Protein AF-A0AAV4UZS1-F1 (afdb_monomer_lite)

Secondary structure (DSSP, 8-state):
-PPPPSEEEEEEEEETTTEEEEEEEEEEEEEEE-TTSS-EEEEEEE--S-SS---PPPPP-GGGGGT--

pLDDT: mean 85.1, std 10.72, range [52.16, 96.44]

Organism: NCBI:txid1538125

Structure (mmCIF, N/CA/C/O backbone):
data_AF-A0AAV4UZS1-F1
#
_entry.id   AF-A0AAV4UZS1-F1
#
loop_
_atom_site.group_PDB
_atom_site.id
_atom_site.type_symbol
_atom_site.label_atom_id
_atom_site.label_alt_id
_atom_site.label_comp_id
_atom_site.label_asym_id
_atom_site.label_entity_id
_atom_site.label_seq_id
_atom_site.pdbx_PDB_ins_code
_atom_site.Cartn_x
_atom_site.Cartn_y
_atom_site.Cartn_z
_atom_site.occupancy
_atom_site.B_iso_or_equiv
_atom_site.auth_seq_id
_atom_site.auth_comp_id
_atom_site.auth_asym_id
_atom_site.auth_atom_id
_atom_site.pdbx_PDB_model_num
ATOM 1 N N . MET A 1 1 ? -14.639 -9.309 5.334 1.00 52.59 1 MET A N 1
ATOM 2 C CA . MET A 1 1 ? -14.902 -7.877 5.090 1.00 52.59 1 MET A CA 1
ATOM 3 C C . MET A 1 1 ? -14.180 -7.520 3.805 1.00 52.59 1 MET A C 1
ATOM 5 O O . MET A 1 1 ? -12.959 -7.486 3.827 1.00 52.59 1 MET A O 1
ATOM 9 N N . SER A 1 2 ? -14.890 -7.396 2.684 1.00 71.31 2 SER A N 1
ATOM 10 C CA . SER A 1 2 ? -14.308 -6.910 1.428 1.00 71.31 2 SER A CA 1
ATOM 11 C C . SER A 1 2 ? -14.449 -5.389 1.401 1.00 71.31 2 SER A C 1
ATOM 13 O O . SER A 1 2 ? -15.553 -4.872 1.562 1.00 71.31 2 SER A O 1
ATOM 15 N N . TYR A 1 3 ? -13.329 -4.678 1.297 1.00 84.31 3 TYR A N 1
ATOM 16 C CA . TYR A 1 3 ? -13.337 -3.240 1.041 1.00 84.31 3 TYR A CA 1
ATOM 17 C C . TYR A 1 3 ? -13.493 -3.022 -0.465 1.00 84.31 3 TYR A C 1
ATOM 19 O O . TYR A 1 3 ? -12.822 -3.691 -1.245 1.00 84.31 3 TYR A O 1
ATOM 27 N N . GLU A 1 4 ? -14.356 -2.087 -0.859 1.00 91.56 4 GLU A N 1
ATOM 28 C CA . GLU A 1 4 ? -14.499 -1.682 -2.260 1.00 91.56 4 GLU A CA 1
ATOM 29 C C . GLU A 1 4 ? -13.556 -0.510 -2.565 1.00 91.56 4 GLU A C 1
ATOM 31 O O . GLU A 1 4 ? -13.442 0.413 -1.742 1.00 91.56 4 GLU A O 1
ATOM 36 N N . PRO A 1 5 ? -12.873 -0.519 -3.721 1.00 93.94 5 PRO A N 1
ATOM 37 C CA . PRO A 1 5 ? -11.985 0.567 -4.100 1.00 93.94 5 PRO A CA 1
ATOM 38 C C . PRO A 1 5 ? -12.787 1.844 -4.381 1.00 93.94 5 PRO A C 1
ATOM 40 O O . PRO A 1 5 ? -13.780 1.829 -5.108 1.00 93.94 5 PRO A O 1
ATOM 43 N N . ILE A 1 6 ? -12.343 2.972 -3.822 1.00 96.44 6 ILE A N 1
ATOM 44 C CA . ILE A 1 6 ? -12.976 4.285 -4.028 1.00 96.44 6 ILE A CA 1
ATOM 45 C C . ILE A 1 6 ? -12.502 4.962 -5.318 1.00 96.44 6 ILE A C 1
ATOM 47 O O . ILE A 1 6 ? -13.251 5.727 -5.922 1.00 96.44 6 ILE A O 1
ATOM 51 N N . ARG A 1 7 ? -11.256 4.701 -5.730 1.00 95.69 7 ARG A N 1
ATOM 52 C CA . ARG A 1 7 ? -10.651 5.156 -6.990 1.00 95.69 7 ARG A CA 1
ATOM 53 C C . ARG A 1 7 ? -9.382 4.363 -7.286 1.00 95.69 7 ARG A C 1
ATOM 55 O O . ARG A 1 7 ? -8.944 3.574 -6.454 1.00 95.69 7 ARG A O 1
ATOM 62 N N . ALA A 1 8 ? -8.786 4.599 -8.450 1.00 95.06 8 ALA A N 1
ATOM 63 C CA . ALA A 1 8 ? -7.456 4.108 -8.777 1.00 95.06 8 ALA A CA 1
ATOM 64 C C . ALA A 1 8 ? -6.567 5.255 -9.261 1.00 95.06 8 ALA A C 1
ATOM 66 O O . ALA A 1 8 ? -7.037 6.128 -9.992 1.00 95.06 8 ALA A O 1
ATOM 67 N N . GLU A 1 9 ? -5.300 5.228 -8.870 1.00 94.75 9 GLU A N 1
ATOM 68 C CA . GLU A 1 9 ? -4.313 6.264 -9.158 1.00 94.75 9 GLU A CA 1
ATOM 69 C C . GLU A 1 9 ? -3.025 5.654 -9.719 1.00 94.75 9 GLU A C 1
ATOM 71 O O . GLU A 1 9 ? -2.616 4.555 -9.341 1.00 94.75 9 GLU A O 1
ATOM 76 N N . ASP A 1 10 ? -2.394 6.380 -10.642 1.00 93.94 10 ASP A N 1
ATOM 77 C CA . ASP A 1 10 ? -1.070 6.046 -11.160 1.00 93.94 10 ASP A CA 1
ATOM 78 C C . ASP A 1 10 ? -0.002 6.594 -10.201 1.00 93.94 10 ASP A C 1
ATOM 80 O O . ASP A 1 10 ? 0.076 7.802 -9.978 1.00 93.94 10 ASP A O 1
ATOM 84 N N . MET A 1 11 ? 0.855 5.719 -9.682 1.00 91.44 11 MET A N 1
ATOM 85 C CA . MET A 1 11 ? 1.991 6.065 -8.830 1.00 91.44 11 MET A CA 1
ATOM 86 C C . MET A 1 11 ? 3.303 5.754 -9.551 1.00 91.44 11 MET A C 1
ATOM 88 O O . MET A 1 11 ? 3.442 4.722 -10.210 1.00 91.44 11 MET A O 1
ATOM 92 N N . ILE A 1 12 ? 4.276 6.655 -9.422 1.00 91.62 12 ILE A N 1
ATOM 93 C CA . ILE A 1 12 ? 5.637 6.454 -9.923 1.00 91.62 12 ILE A CA 1
ATOM 94 C C . ILE A 1 12 ? 6.542 6.171 -8.725 1.00 91.62 12 ILE A C 1
ATOM 96 O O . ILE A 1 12 ? 6.703 7.013 -7.842 1.00 91.62 12 ILE A O 1
ATOM 100 N N . HIS A 1 13 ? 7.130 4.981 -8.708 1.00 87.44 13 HIS A N 1
ATOM 101 C CA . HIS A 1 13 ? 8.095 4.536 -7.711 1.00 87.44 13 HIS A CA 1
ATOM 102 C C . HIS A 1 13 ? 9.506 4.858 -8.193 1.00 87.44 13 HIS A C 1
ATOM 104 O O . HIS A 1 13 ? 9.940 4.345 -9.225 1.00 87.44 13 HIS A O 1
ATOM 110 N N . ASN A 1 14 ? 10.228 5.677 -7.429 1.00 87.38 14 ASN A N 1
ATOM 111 C CA . ASN A 1 14 ? 11.645 5.945 -7.664 1.00 87.38 14 ASN A CA 1
ATOM 112 C C . ASN A 1 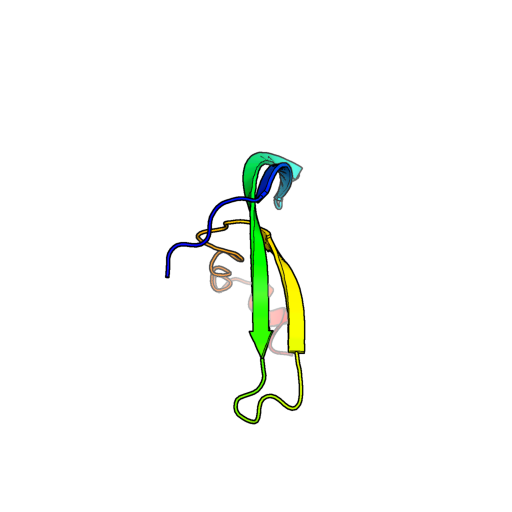14 ? 12.484 4.917 -6.904 1.00 87.38 14 ASN A C 1
ATOM 114 O O . ASN A 1 14 ? 12.451 4.865 -5.674 1.00 87.38 14 ASN A O 1
ATOM 118 N N . LEU A 1 15 ? 13.237 4.102 -7.634 1.00 82.94 15 LEU A N 1
ATOM 119 C CA . LEU A 1 15 ? 14.090 3.055 -7.087 1.00 82.94 15 LEU A CA 1
ATOM 120 C C . LEU A 1 15 ? 15.558 3.504 -7.087 1.00 82.94 15 LEU A C 1
ATOM 122 O O . LEU A 1 15 ? 15.982 4.379 -7.849 1.00 82.94 15 LEU A O 1
ATOM 126 N N . PHE A 1 16 ? 16.362 2.878 -6.227 1.00 81.94 16 PHE A N 1
ATOM 127 C CA . PHE A 1 16 ? 17.806 3.102 -6.202 1.00 81.94 16 PHE A CA 1
ATOM 128 C C . PHE A 1 16 ? 18.433 2.846 -7.580 1.00 81.94 16 PHE A C 1
ATOM 130 O O . PHE A 1 16 ? 18.024 1.944 -8.308 1.00 81.94 16 PHE A O 1
ATOM 137 N N . GLY A 1 17 ? 19.441 3.645 -7.935 1.00 84.94 17 GLY A N 1
ATOM 138 C CA . GLY A 1 17 ? 20.078 3.581 -9.254 1.00 84.94 17 GLY A CA 1
ATOM 139 C C . GLY A 1 17 ? 19.354 4.370 -10.350 1.00 84.94 17 GLY A C 1
ATOM 140 O O . GLY A 1 17 ? 19.726 4.246 -11.511 1.00 84.94 17 GLY A O 1
ATOM 141 N N . GLY A 1 18 ? 18.354 5.190 -9.997 1.00 86.69 18 GLY A N 1
ATOM 142 C CA . GLY A 1 18 ? 17.653 6.061 -10.948 1.00 86.69 18 GLY A CA 1
ATOM 143 C C . GLY A 1 18 ? 16.639 5.327 -11.825 1.00 86.69 18 GLY A C 1
ATOM 144 O O . GLY A 1 18 ? 16.290 5.814 -12.896 1.00 86.69 18 GLY A O 1
ATOM 145 N N . VAL A 1 19 ? 16.191 4.147 -11.392 1.00 88.50 19 VAL A N 1
ATOM 146 C CA . VAL A 1 19 ? 15.161 3.369 -12.083 1.00 88.50 19 VAL A CA 1
ATOM 147 C C . VAL A 1 19 ? 13.791 3.840 -11.611 1.00 88.50 19 VAL A C 1
ATOM 149 O O . VAL A 1 19 ? 13.549 3.936 -10.410 1.00 88.50 19 VAL A O 1
ATOM 152 N N . GLU A 1 20 ? 12.882 4.094 -12.546 1.00 91.12 20 GLU A N 1
ATOM 153 C CA . GLU A 1 20 ? 11.481 4.390 -12.248 1.00 91.12 20 GLU A CA 1
ATOM 154 C C . GLU A 1 20 ? 10.580 3.199 -12.592 1.00 91.12 20 GLU A C 1
ATOM 156 O O . GLU A 1 20 ? 10.816 2.470 -13.557 1.00 91.12 20 GLU A O 1
ATOM 161 N N . SER A 1 21 ? 9.533 2.996 -11.795 1.00 87.81 21 SER A N 1
ATOM 162 C CA . SER A 1 21 ? 8.473 2.026 -12.073 1.00 87.81 21 SER A CA 1
ATOM 163 C C . SER A 1 21 ? 7.118 2.698 -11.923 1.00 87.81 21 SER A C 1
ATOM 165 O O . SER A 1 21 ? 6.812 3.262 -10.876 1.00 87.81 21 SER A O 1
ATOM 167 N N . LYS A 1 22 ? 6.291 2.636 -12.967 1.00 91.81 22 LYS A N 1
ATOM 168 C CA . LYS A 1 22 ? 4.927 3.162 -12.934 1.00 91.81 22 LYS A CA 1
ATOM 169 C C . LYS A 1 22 ? 3.954 2.031 -12.617 1.00 91.81 22 LYS A C 1
ATOM 171 O O . LYS A 1 22 ? 3.886 1.052 -13.357 1.00 91.81 22 LYS A O 1
ATOM 176 N N . GLN A 1 23 ? 3.188 2.176 -11.542 1.00 90.19 23 GLN A N 1
ATOM 177 C CA . GLN A 1 23 ? 2.197 1.192 -11.109 1.00 90.19 23 GLN A CA 1
ATOM 178 C C . GLN A 1 23 ? 0.862 1.867 -10.815 1.00 90.19 23 GLN A C 1
ATOM 180 O O . GLN A 1 23 ? 0.814 3.005 -10.359 1.00 90.19 23 GLN A O 1
ATOM 185 N N . LYS A 1 24 ? -0.232 1.157 -11.090 1.00 93.06 24 LYS A N 1
ATOM 186 C CA . LYS A 1 24 ? -1.582 1.619 -10.778 1.00 93.06 24 LYS A CA 1
ATOM 187 C C . LYS A 1 24 ? -2.031 0.976 -9.475 1.00 93.06 24 LYS A C 1
ATOM 189 O O . LYS A 1 24 ? -1.984 -0.247 -9.366 1.00 93.06 24 LYS A O 1
ATOM 194 N N . HIS A 1 25 ? -2.493 1.795 -8.542 1.00 93.50 25 HIS A N 1
ATOM 195 C CA . HIS A 1 25 ? -2.964 1.364 -7.232 1.00 93.50 25 HIS A CA 1
ATOM 196 C C . HIS A 1 25 ? -4.423 1.771 -7.036 1.00 93.50 25 HIS A C 1
ATOM 198 O O . HIS A 1 25 ? -4.814 2.887 -7.383 1.00 93.50 25 HIS A O 1
ATOM 204 N N . HIS A 1 26 ? -5.241 0.891 -6.474 1.00 94.81 26 HIS A N 1
ATOM 205 C CA . HIS A 1 26 ? -6.559 1.247 -5.969 1.00 94.81 26 HIS A CA 1
ATOM 206 C C . HIS A 1 26 ? -6.434 1.874 -4.585 1.00 94.81 26 HIS A C 1
ATOM 208 O O . HIS A 1 26 ? -5.655 1.417 -3.755 1.00 94.81 26 HIS A O 1
ATOM 214 N N . LEU A 1 27 ? -7.242 2.891 -4.307 1.00 94.50 27 LEU A N 1
ATOM 215 C CA . LEU A 1 27 ? -7.392 3.427 -2.961 1.00 94.50 27 LEU A CA 1
ATOM 216 C C . LEU A 1 27 ? -8.657 2.897 -2.321 1.00 94.50 27 LEU A C 1
ATOM 218 O O . LEU A 1 27 ? -9.696 2.760 -2.966 1.00 94.50 27 LEU A O 1
ATOM 222 N N . TYR A 1 28 ? -8.577 2.713 -1.014 1.00 94.06 28 TYR A N 1
ATOM 223 C CA . TYR A 1 28 ? -9.652 2.258 -0.158 1.00 94.06 28 TYR A CA 1
ATOM 224 C C . TYR A 1 28 ? -9.809 3.234 0.995 1.00 94.06 28 TYR A C 1
ATOM 226 O O . TYR A 1 28 ? -8.828 3.747 1.538 1.00 94.06 28 TYR A O 1
ATOM 234 N N . LYS A 1 29 ? -11.055 3.473 1.398 1.00 94.44 29 LYS A N 1
ATOM 235 C CA . LYS A 1 29 ? -11.347 4.251 2.598 1.00 94.44 29 LYS A CA 1
ATOM 236 C C . LYS A 1 29 ? -11.427 3.313 3.794 1.00 94.44 29 LYS A C 1
ATOM 238 O O . LYS A 1 29 ? -12.341 2.495 3.882 1.00 94.44 29 LYS A O 1
ATOM 243 N N . VAL A 1 30 ? -1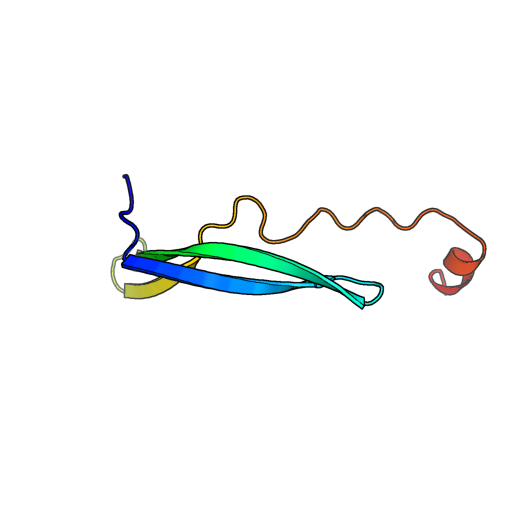0.475 3.443 4.708 1.00 92.50 30 VAL A N 1
ATOM 244 C CA . VAL A 1 30 ? -10.383 2.617 5.9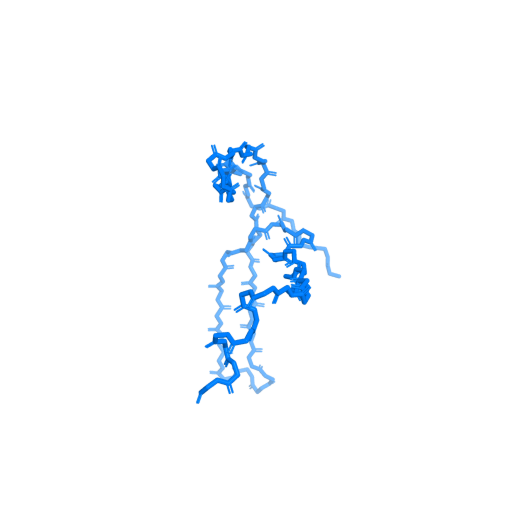12 1.00 92.50 30 VAL A CA 1
ATOM 245 C C . VAL A 1 30 ? -10.973 3.378 7.087 1.00 92.50 30 VAL A C 1
ATOM 247 O O . VAL A 1 30 ? -10.670 4.552 7.293 1.00 92.50 30 VAL A O 1
ATOM 250 N N . TYR A 1 31 ? -11.814 2.696 7.861 1.00 92.94 31 TYR A N 1
ATOM 251 C CA . TYR A 1 31 ? -12.388 3.211 9.098 1.00 92.94 31 TYR A CA 1
ATOM 252 C C . TYR A 1 31 ? -11.799 2.431 10.266 1.00 92.94 31 TYR A C 1
ATOM 254 O O . TYR A 1 31 ? -11.951 1.212 10.341 1.00 92.94 31 TYR A O 1
ATOM 262 N N . ALA A 1 32 ? -11.137 3.135 11.175 1.00 92.31 32 ALA A N 1
ATOM 263 C CA . ALA A 1 32 ? -10.564 2.555 12.376 1.00 92.31 32 ALA A CA 1
ATOM 264 C C . ALA A 1 32 ? -11.240 3.149 13.613 1.00 92.31 32 ALA A C 1
ATOM 266 O O . ALA A 1 32 ? -11.555 4.339 13.676 1.00 92.31 32 ALA A O 1
ATOM 267 N N . SER A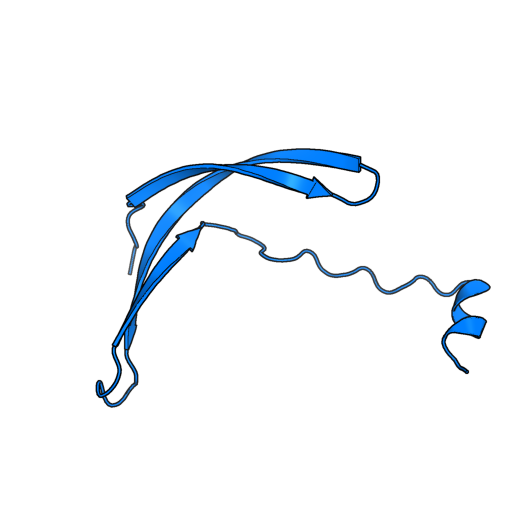 1 33 ? -11.463 2.300 14.609 1.00 95.69 33 SER A N 1
ATOM 268 C CA . SER A 1 33 ? -11.946 2.714 15.920 1.00 95.69 33 SER A CA 1
ATOM 269 C C . SER A 1 33 ? -11.146 2.025 17.008 1.00 95.69 33 SER A C 1
ATOM 271 O O . SER A 1 33 ? -10.769 0.860 16.854 1.00 95.69 33 SER A O 1
ATOM 273 N N . SER A 1 34 ? -10.934 2.715 18.124 1.00 94.31 34 SER A N 1
ATOM 274 C CA . SER A 1 34 ? -10.423 2.072 19.332 1.00 94.31 34 SER A CA 1
ATOM 275 C C . SER A 1 34 ? -11.389 0.980 19.807 1.00 94.31 34 SER A C 1
ATOM 277 O O . SER A 1 34 ? -12.583 0.988 19.492 1.00 94.31 34 SER A O 1
ATOM 279 N N . PHE A 1 35 ? -10.886 0.040 20.609 1.00 94.62 35 PHE A N 1
ATOM 280 C CA . PHE A 1 35 ? -11.720 -1.014 21.192 1.00 94.62 35 PHE A CA 1
ATOM 281 C C . PHE A 1 35 ? -12.860 -0.442 22.053 1.00 94.62 35 PHE A C 1
ATOM 283 O O . PHE A 1 35 ? -13.984 -0.937 22.002 1.00 94.62 35 PHE A O 1
ATOM 290 N N . GLN A 1 36 ? -12.581 0.636 22.795 1.00 94.81 36 GLN A N 1
ATOM 291 C CA . GLN A 1 36 ? -13.567 1.335 23.627 1.00 94.81 36 GLN A CA 1
ATOM 292 C C . GLN A 1 36 ? -14.491 2.262 22.822 1.00 94.81 36 GLN A C 1
ATOM 294 O O . GLN A 1 36 ? -15.446 2.792 23.383 1.00 94.81 36 GLN A O 1
ATOM 299 N N . LYS A 1 37 ? -14.250 2.429 21.511 1.00 90.00 37 LYS A N 1
ATOM 300 C CA . LYS A 1 37 ? -14.997 3.324 20.609 1.00 90.00 37 LYS A CA 1
ATOM 301 C C . LYS A 1 37 ? -15.026 4.787 21.069 1.00 90.00 37 LYS A C 1
ATOM 303 O O . LYS A 1 37 ? -15.928 5.537 20.721 1.00 90.00 37 LYS A O 1
ATOM 308 N N . ASP A 1 38 ? -14.041 5.190 21.857 1.00 94.81 38 ASP A N 1
ATOM 309 C CA . ASP A 1 38 ? -13.801 6.570 22.277 1.00 94.81 38 ASP A CA 1
ATOM 310 C C . ASP A 1 38 ? -12.974 7.355 21.247 1.00 94.81 38 ASP A C 1
ATOM 312 O O . ASP A 1 38 ? -12.951 8.584 21.263 1.00 94.81 38 ASP A O 1
ATOM 316 N N . TYR A 1 39 ? -12.340 6.649 20.308 1.00 94.94 39 TYR A N 1
ATOM 317 C CA . TYR A 1 39 ? -11.616 7.231 19.191 1.00 94.94 39 TYR A CA 1
ATOM 318 C C . TYR A 1 39 ? -12.055 6.605 17.870 1.00 94.94 39 TYR A C 1
ATOM 320 O O . TYR A 1 39 ? -12.153 5.381 17.740 1.00 94.94 39 TYR A O 1
ATOM 328 N N . HIS A 1 40 ? -12.255 7.465 16.873 1.00 95.12 40 HIS A N 1
ATOM 329 C CA . HIS A 1 40 ? -12.576 7.095 15.504 1.00 95.12 40 HIS A CA 1
ATOM 330 C C . HIS A 1 40 ? -11.703 7.892 14.542 1.00 95.12 40 HIS A C 1
ATOM 332 O O . HIS A 1 40 ? -11.566 9.108 14.682 1.00 95.12 40 HIS A O 1
ATOM 338 N N . CYS A 1 41 ? -11.165 7.225 13.527 1.00 95.56 41 CYS A N 1
ATOM 339 C CA . CYS A 1 41 ? -10.526 7.899 12.410 1.00 95.56 41 CYS A CA 1
ATOM 340 C C . CYS A 1 41 ? -10.837 7.202 11.089 1.00 95.56 41 CYS A C 1
ATOM 342 O O . CYS A 1 41 ? -11.179 6.018 11.033 1.00 95.56 41 CYS A O 1
ATOM 344 N N . SER A 1 42 ? -10.726 7.969 10.009 1.00 94.44 42 SER A N 1
ATOM 345 C CA . SER A 1 42 ? -10.764 7.437 8.656 1.00 94.44 42 SER A CA 1
ATOM 346 C C . SER A 1 42 ? -9.579 7.957 7.871 1.00 94.44 42 SER A C 1
ATOM 348 O O . SER A 1 42 ? -9.263 9.143 7.970 1.00 94.44 42 SER A O 1
ATOM 350 N N . PHE A 1 43 ? -8.972 7.095 7.072 1.00 94.31 43 PHE A N 1
ATOM 351 C CA . PHE A 1 43 ? -7.870 7.449 6.188 1.00 94.31 43 PHE A CA 1
ATOM 352 C C . PHE A 1 43 ? -7.990 6.687 4.868 1.00 94.31 43 PHE A C 1
ATOM 354 O O . PHE A 1 43 ? -8.730 5.707 4.761 1.00 94.31 43 PHE A O 1
ATOM 361 N N . GLU A 1 44 ? -7.293 7.176 3.850 1.00 94.44 44 GLU A N 1
ATOM 362 C CA . GLU A 1 44 ? -7.195 6.505 2.559 1.00 94.44 44 GLU A CA 1
ATOM 363 C C . GLU A 1 44 ? -5.929 5.649 2.533 1.00 94.44 44 GLU A C 1
ATOM 365 O O . GLU A 1 44 ? -4.868 6.090 2.975 1.00 94.44 44 GLU A O 1
ATOM 370 N N . ALA A 1 45 ? -6.049 4.423 2.035 1.00 92.06 45 ALA A N 1
ATOM 371 C CA . ALA A 1 45 ? -4.942 3.488 1.899 1.00 92.06 45 ALA A CA 1
ATOM 372 C C . ALA A 1 45 ? -4.903 2.941 0.471 1.00 92.06 45 ALA A C 1
ATOM 374 O O . ALA A 1 45 ? -5.941 2.563 -0.068 1.00 92.06 45 ALA A O 1
ATOM 375 N N . TYR A 1 46 ? -3.714 2.892 -0.124 1.00 92.50 46 TYR A N 1
ATOM 376 C CA . TYR A 1 46 ? -3.487 2.236 -1.411 1.00 92.50 46 TYR A CA 1
ATOM 377 C C . TYR A 1 46 ? -3.430 0.714 -1.228 1.00 92.50 46 TYR A C 1
ATOM 379 O O . TYR A 1 46 ? -2.955 0.241 -0.190 1.00 92.50 46 TYR A O 1
ATOM 387 N N . ASP A 1 47 ? -3.864 -0.065 -2.223 1.00 88.25 47 ASP A N 1
ATOM 388 C CA . ASP A 1 47 ? -3.499 -1.477 -2.278 1.00 88.25 47 ASP A CA 1
ATOM 389 C C . ASP A 1 47 ? -2.014 -1.612 -2.586 1.00 88.25 47 ASP A C 1
ATOM 391 O O . ASP A 1 47 ? -1.484 -1.160 -3.598 1.00 88.25 47 ASP A O 1
ATOM 395 N N . GLN A 1 48 ? -1.308 -2.265 -1.682 1.00 81.69 48 GLN A N 1
ATOM 396 C CA . GLN A 1 48 ? 0.071 -2.616 -1.924 1.00 81.69 48 GLN A CA 1
ATOM 397 C C . GLN A 1 48 ? 0.329 -3.946 -1.242 1.00 81.69 48 GLN A C 1
ATOM 399 O O . GLN A 1 48 ? 0.261 -4.045 -0.019 1.00 81.69 48 GLN A O 1
ATOM 404 N N . GLU A 1 49 ? 0.612 -4.982 -2.033 1.00 75.69 49 GLU A N 1
ATOM 405 C CA . GLU A 1 49 ? 0.919 -6.311 -1.491 1.00 75.69 49 GLU A CA 1
ATOM 406 C C . GLU A 1 49 ? 2.169 -6.278 -0.601 1.00 75.69 49 GLU A C 1
ATOM 408 O O . GLU A 1 49 ? 2.264 -7.012 0.381 1.00 75.69 49 GLU A O 1
ATOM 413 N N . LYS A 1 50 ? 3.123 -5.393 -0.921 1.00 72.06 50 LYS A N 1
ATOM 414 C CA . LYS A 1 50 ? 4.363 -5.201 -0.170 1.00 72.06 50 LYS A CA 1
ATOM 415 C C . LYS A 1 50 ? 4.718 -3.717 -0.088 1.00 72.06 50 LYS A C 1
ATOM 417 O O . LYS A 1 50 ? 5.099 -3.118 -1.089 1.00 72.06 50 LYS A O 1
ATOM 422 N N . ILE A 1 51 ? 4.597 -3.134 1.108 1.00 69.25 51 ILE A N 1
ATOM 423 C CA . ILE A 1 51 ? 4.897 -1.710 1.367 1.00 69.25 51 ILE A CA 1
ATOM 424 C C . ILE A 1 51 ? 6.402 -1.436 1.217 1.00 69.25 51 ILE A C 1
ATOM 426 O O . ILE A 1 51 ? 6.797 -0.474 0.568 1.00 69.25 51 ILE A O 1
ATOM 430 N N . CYS A 1 52 ? 7.236 -2.329 1.755 1.00 66.62 52 CYS A N 1
ATOM 431 C CA . CYS A 1 52 ? 8.690 -2.291 1.622 1.00 66.62 52 CYS A CA 1
ATOM 432 C C . CYS A 1 52 ? 9.198 -3.686 1.258 1.00 66.62 52 CYS A C 1
ATOM 434 O O . CYS A 1 52 ? 8.792 -4.673 1.875 1.00 66.62 52 CYS A O 1
ATOM 436 N N . ILE A 1 53 ? 10.094 -3.781 0.272 1.00 68.62 53 ILE A N 1
ATOM 437 C CA . ILE A 1 53 ? 10.876 -5.005 0.069 1.00 68.62 53 ILE A CA 1
ATOM 438 C C . ILE A 1 53 ? 11.778 -5.254 1.283 1.00 68.62 53 ILE A C 1
ATOM 440 O O . ILE A 1 53 ? 12.174 -4.305 1.960 1.00 68.62 53 ILE A O 1
ATOM 444 N N . ASP A 1 54 ? 12.099 -6.521 1.560 1.00 73.12 54 ASP A N 1
ATOM 445 C CA . ASP A 1 54 ? 13.087 -6.837 2.588 1.00 73.12 54 ASP A CA 1
ATOM 446 C C . ASP A 1 54 ? 14.389 -6.153 2.199 1.00 73.12 54 ASP A C 1
ATOM 448 O O . ASP A 1 54 ? 14.851 -6.289 1.062 1.00 73.12 54 ASP A O 1
ATOM 452 N N . ILE A 1 55 ? 14.949 -5.381 3.127 1.00 70.88 55 ILE A N 1
ATOM 453 C CA . ILE A 1 55 ? 16.252 -4.773 2.913 1.00 70.88 55 ILE A CA 1
ATOM 454 C C . ILE A 1 55 ? 17.239 -5.941 2.887 1.00 70.88 55 ILE A C 1
ATOM 456 O O . ILE A 1 55 ? 17.362 -6.634 3.904 1.00 70.88 55 ILE A O 1
ATOM 460 N N . PRO A 1 56 ? 17.907 -6.212 1.751 1.00 71.81 56 PRO A N 1
ATOM 461 C CA . PRO A 1 56 ? 18.880 -7.285 1.704 1.00 71.81 56 PRO A CA 1
ATOM 462 C C . PRO A 1 56 ? 19.927 -7.018 2.780 1.00 71.81 56 PRO A C 1
ATOM 464 O O . PRO A 1 56 ? 20.408 -5.891 2.929 1.00 71.81 56 PRO A O 1
ATOM 467 N N . THR A 1 57 ? 20.256 -8.048 3.559 1.00 74.38 57 THR A N 1
ATOM 468 C CA . THR A 1 57 ? 21.327 -7.941 4.546 1.00 74.38 57 THR A CA 1
ATOM 469 C C . THR A 1 57 ? 22.580 -7.484 3.815 1.00 74.38 57 THR A C 1
ATOM 471 O O . THR A 1 57 ? 22.913 -8.038 2.763 1.00 74.38 57 THR A O 1
ATOM 474 N N . ALA A 1 58 ? 23.246 -6.450 4.335 1.00 73.69 58 ALA A N 1
ATOM 475 C CA . ALA A 1 58 ? 24.486 -5.979 3.744 1.00 73.69 58 ALA A CA 1
ATOM 476 C C . ALA A 1 58 ? 25.433 -7.176 3.604 1.00 73.69 58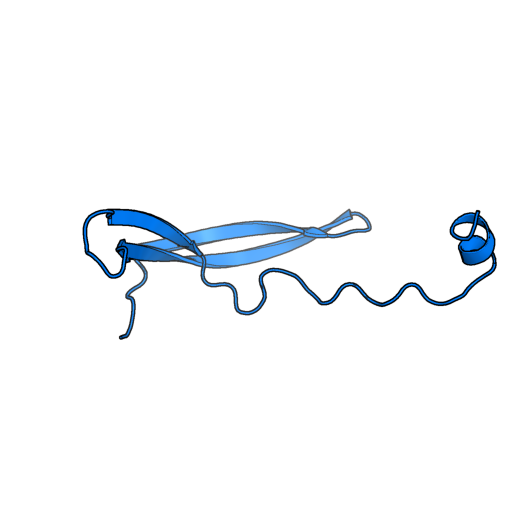 ALA A C 1
ATOM 478 O O . ALA A 1 58 ? 25.739 -7.855 4.587 1.00 73.69 58 ALA A O 1
ATOM 479 N N . ILE A 1 59 ? 25.853 -7.468 2.373 1.00 76.50 59 ILE A N 1
ATOM 480 C CA . ILE A 1 59 ? 26.840 -8.517 2.136 1.00 76.50 59 ILE A CA 1
ATOM 481 C C . ILE A 1 59 ? 28.106 -8.086 2.876 1.00 76.50 59 ILE A C 1
ATOM 483 O O . ILE A 1 59 ? 28.545 -6.940 2.740 1.00 76.50 59 ILE A O 1
ATOM 487 N N . SER A 1 60 ? 28.668 -8.984 3.686 1.00 76.81 60 SER A N 1
ATOM 488 C CA . SER A 1 60 ? 29.926 -8.706 4.372 1.00 76.81 60 SER A CA 1
ATOM 489 C C . SER A 1 60 ? 31.018 -8.451 3.334 1.00 76.81 60 SER A C 1
ATOM 491 O O . SER A 1 60 ? 31.208 -9.238 2.405 1.00 76.81 60 SER A O 1
ATOM 493 N N . GLY A 1 61 ? 31.710 -7.326 3.472 1.00 78.19 61 GLY A N 1
ATOM 494 C CA . GLY A 1 61 ? 32.722 -6.867 2.531 1.00 78.19 61 GLY A CA 1
ATOM 495 C C . GLY A 1 61 ? 33.698 -5.911 3.211 1.00 78.19 61 GLY A C 1
ATOM 496 O O . GLY A 1 61 ? 33.496 -5.551 4.367 1.00 78.19 61 GLY A O 1
ATOM 497 N N . PRO A 1 62 ? 34.771 -5.472 2.535 1.00 79.94 62 PRO A N 1
ATOM 498 C CA . PRO A 1 62 ? 35.779 -4.601 3.144 1.00 79.94 62 PRO A CA 1
ATOM 499 C C . PRO A 1 62 ? 35.199 -3.338 3.806 1.00 79.94 62 PRO A C 1
ATOM 501 O O . PRO A 1 62 ? 35.714 -2.910 4.835 1.00 79.94 62 PRO A O 1
ATOM 504 N N . TRP A 1 63 ? 34.092 -2.813 3.265 1.00 79.00 63 TRP A N 1
ATOM 505 C CA . TRP A 1 63 ? 33.345 -1.665 3.788 1.00 79.00 63 TRP A CA 1
ATOM 506 C C . TRP A 1 63 ? 32.636 -1.927 5.129 1.00 79.00 63 TRP A C 1
ATOM 508 O O . TRP A 1 63 ? 32.344 -0.981 5.851 1.00 79.00 63 TRP A O 1
ATOM 518 N N . THR A 1 64 ? 32.363 -3.179 5.522 1.00 79.06 64 THR A N 1
ATOM 519 C CA . THR A 1 64 ? 31.679 -3.454 6.803 1.00 79.06 64 THR A CA 1
ATOM 520 C C . THR A 1 64 ? 32.576 -3.213 8.013 1.00 79.06 64 THR A C 1
ATOM 522 O O . THR A 1 64 ? 32.063 -2.948 9.094 1.00 79.06 64 THR A O 1
ATOM 525 N N . LYS A 1 65 ? 33.905 -3.205 7.832 1.00 78.19 65 LYS A N 1
ATOM 526 C CA . LYS A 1 65 ? 34.866 -2.826 8.884 1.00 78.19 65 LYS A CA 1
ATOM 527 C C . LYS A 1 65 ? 34.728 -1.366 9.322 1.00 78.19 65 LYS A C 1
ATOM 529 O O . LYS A 1 65 ? 35.166 -1.015 10.410 1.00 78.19 65 LYS A O 1
ATOM 534 N N . GLU A 1 66 ? 34.155 -0.517 8.470 1.00 75.81 66 GLU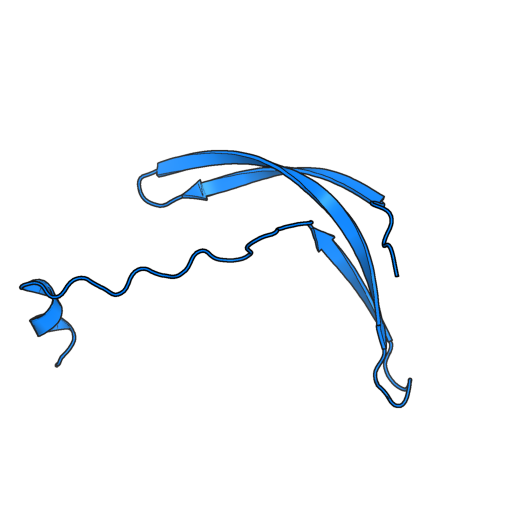 A N 1
ATOM 535 C CA . GLU A 1 66 ? 33.924 0.899 8.769 1.00 75.81 66 GLU A CA 1
ATOM 536 C C . GLU A 1 66 ? 32.694 1.104 9.664 1.00 75.81 66 GLU A C 1
ATOM 538 O O . GLU A 1 66 ? 32.624 2.100 10.376 1.00 75.81 66 GLU A O 1
ATOM 543 N N . ILE A 1 67 ? 31.751 0.152 9.653 1.00 71.06 67 ILE A N 1
ATOM 544 C CA . ILE A 1 67 ? 30.498 0.190 10.426 1.00 71.06 67 ILE A CA 1
ATOM 545 C C . ILE A 1 67 ? 30.709 -0.304 11.870 1.00 71.06 67 ILE A C 1
ATOM 547 O O . ILE A 1 67 ? 29.970 0.082 12.767 1.00 71.06 67 ILE A O 1
ATOM 551 N N . GLU A 1 68 ? 31.725 -1.137 12.111 1.00 65.75 68 GLU A N 1
ATOM 552 C CA . GLU A 1 68 ? 32.029 -1.752 13.418 1.00 65.75 68 GLU A CA 1
ATOM 553 C C . GLU A 1 68 ? 32.838 -0.850 14.379 1.00 65.75 68 GLU A C 1
ATOM 555 O O . GLU A 1 68 ? 33.419 -1.348 15.346 1.00 65.75 68 GLU A O 1
ATOM 560 N N . LYS A 1 69 ? 32.913 0.461 14.123 1.00 52.16 69 LYS A N 1
ATOM 561 C CA . LYS A 1 69 ? 33.703 1.413 14.918 1.00 52.16 69 LYS A CA 1
ATOM 562 C C . LYS A 1 69 ? 32.826 2.291 15.803 1.00 52.16 69 LYS A C 1
ATOM 564 O O . LYS A 1 69 ? 33.255 2.537 16.952 1.00 52.16 69 LYS A O 1
#

Radius of gyration: 19.35 Å; chains: 1; bounding box: 51×17×37 Å

Sequence (69 aa):
MSYEPIRAEDMIHNLFGGVESKQKHHLYKVYASSFQKDYHCSFEAYDQEKICIDIPTAISGPWTKEIEK

Foldseek 3Di:
DDFDFPDKDWDWDQDPPRDIDIDIWTKTWDWDADPVRPDIDIDIDTDDPDPDDPDPDPDDDPCVVVVVD